Protein AF-A0A0R2DGR3-F1 (afdb_monomer)

Structure (mmCIF, N/CA/C/O backbone):
data_AF-A0A0R2DGR3-F1
#
_entry.id   AF-A0A0R2DGR3-F1
#
loop_
_atom_site.group_PDB
_atom_site.id
_atom_site.type_symbol
_atom_site.label_atom_id
_atom_site.label_alt_id
_atom_site.label_comp_id
_atom_site.label_asym_id
_atom_site.label_entity_id
_atom_site.label_seq_id
_atom_site.pdbx_PDB_ins_code
_atom_site.Cartn_x
_atom_site.Cartn_y
_atom_site.Cartn_z
_atom_site.occupancy
_atom_site.B_iso_or_equiv
_atom_site.auth_seq_id
_atom_site.auth_comp_id
_atom_site.auth_asym_id
_atom_site.auth_atom_id
_atom_site.pdbx_PDB_model_num
ATOM 1 N N . MET A 1 1 ? 18.252 24.665 -35.024 1.00 37.06 1 MET A N 1
ATOM 2 C CA . MET A 1 1 ? 17.307 25.774 -35.268 1.00 37.06 1 MET A CA 1
ATOM 3 C C . MET A 1 1 ? 15.999 25.191 -35.754 1.00 37.06 1 MET A C 1
ATOM 5 O O . MET A 1 1 ? 16.037 24.349 -36.637 1.00 37.06 1 MET A O 1
ATOM 9 N N . GLY A 1 2 ? 14.885 25.584 -35.139 1.00 28.64 2 GLY A N 1
ATOM 10 C CA . GLY A 1 2 ? 13.546 25.114 -35.496 1.00 28.64 2 GLY A CA 1
ATOM 11 C C . GLY A 1 2 ? 12.570 25.303 -34.339 1.00 28.64 2 GLY A C 1
ATOM 12 O O . GLY A 1 2 ? 12.401 24.397 -33.530 1.00 28.64 2 GLY A O 1
ATOM 13 N N . LEU A 1 3 ? 12.004 26.510 -34.242 1.00 33.53 3 LEU A N 1
ATOM 14 C CA . LEU A 1 3 ? 10.912 26.874 -33.336 1.00 33.53 3 LEU A CA 1
ATOM 15 C C . LEU A 1 3 ? 9.629 26.113 -33.709 1.00 33.53 3 LEU A C 1
ATOM 17 O O . LEU A 1 3 ? 9.252 26.070 -34.876 1.00 33.53 3 LEU A O 1
ATOM 21 N N . LEU A 1 4 ? 8.931 25.605 -32.694 1.00 31.52 4 LEU A N 1
ATOM 22 C CA . LEU A 1 4 ? 7.520 25.227 -32.754 1.00 31.52 4 LEU A CA 1
ATOM 23 C C . LEU A 1 4 ? 6.675 26.449 -32.375 1.00 31.52 4 LEU A C 1
ATOM 25 O O . LEU A 1 4 ? 6.832 26.999 -31.286 1.00 31.52 4 LEU A O 1
ATOM 29 N N . ALA A 1 5 ? 5.768 26.842 -33.263 1.00 39.28 5 ALA A N 1
ATOM 30 C CA . ALA A 1 5 ? 4.633 27.705 -32.966 1.00 39.28 5 ALA A CA 1
ATOM 31 C C . ALA A 1 5 ? 3.353 26.936 -33.309 1.00 39.28 5 ALA A C 1
ATOM 33 O O . ALA A 1 5 ? 3.346 26.238 -34.319 1.00 39.28 5 ALA A O 1
ATOM 34 N N . LEU A 1 6 ? 2.337 27.063 -32.445 1.00 37.12 6 LEU A N 1
ATOM 35 C CA . LEU A 1 6 ? 0.902 26.712 -32.549 1.00 37.12 6 LEU A CA 1
ATOM 36 C C . LEU A 1 6 ? 0.460 26.332 -31.122 1.00 37.12 6 LEU A C 1
ATOM 38 O O . LEU A 1 6 ? 1.088 25.487 -30.499 1.00 37.12 6 LEU A O 1
ATOM 42 N N . GLY A 1 7 ? -0.571 26.873 -30.489 1.00 31.48 7 GLY A N 1
ATOM 43 C CA . GLY A 1 7 ? -1.589 27.861 -30.815 1.00 31.48 7 GLY A CA 1
ATOM 44 C C . GLY A 1 7 ? -2.475 27.972 -29.562 1.00 31.48 7 GLY A C 1
ATOM 45 O O . GLY A 1 7 ? -2.595 27.014 -28.797 1.00 31.48 7 GLY A O 1
ATOM 46 N N . LEU A 1 8 ? -3.033 29.154 -29.305 1.00 40.09 8 LEU A N 1
ATOM 47 C CA . LEU A 1 8 ? -3.931 29.420 -28.179 1.00 40.09 8 LEU A CA 1
ATOM 48 C C . LEU A 1 8 ? -5.252 28.655 -28.345 1.00 40.09 8 LEU A C 1
ATOM 50 O O . LEU A 1 8 ? -5.931 28.803 -29.357 1.00 40.09 8 LEU A O 1
ATOM 54 N N . GLY A 1 9 ? -5.637 27.894 -27.321 1.00 31.58 9 GLY A N 1
ATOM 55 C CA . GLY A 1 9 ? -6.966 27.308 -27.169 1.00 31.58 9 GLY A CA 1
ATOM 56 C C . GLY A 1 9 ? -7.441 27.482 -25.730 1.00 31.58 9 GLY A C 1
ATOM 57 O O . GLY A 1 9 ? -6.965 26.796 -24.828 1.00 31.58 9 GLY A O 1
ATOM 58 N N . LEU A 1 10 ? -8.353 28.431 -25.518 1.00 40.66 10 LEU A N 1
ATOM 59 C CA . LEU A 1 10 ? -9.076 28.640 -24.266 1.00 40.66 10 LEU A CA 1
ATOM 60 C C . LEU A 1 10 ? -10.084 27.497 -24.076 1.00 40.66 10 LEU A C 1
ATOM 62 O O . LEU A 1 10 ? -11.125 27.462 -24.723 1.00 40.66 10 LEU A O 1
ATOM 66 N N . GLY A 1 11 ? -9.776 26.570 -23.176 1.00 32.25 11 GLY A N 1
ATOM 67 C CA . GLY A 1 11 ? -10.705 25.567 -22.664 1.00 32.25 11 GLY A CA 1
ATOM 68 C C . GLY A 1 11 ? -10.377 25.337 -21.197 1.00 32.25 11 GLY A C 1
ATOM 69 O O . GLY A 1 11 ? -9.215 25.113 -20.870 1.00 32.25 11 GLY A O 1
ATOM 70 N N . GLY A 1 12 ? -11.369 25.477 -20.312 1.00 35.16 12 GLY A N 1
ATOM 71 C CA . GLY A 1 12 ? -11.204 25.436 -18.858 1.00 35.16 12 GLY A CA 1
ATOM 72 C C . GLY A 1 12 ? -10.395 24.227 -18.393 1.00 35.16 12 GLY A C 1
ATOM 73 O O . GLY A 1 12 ? -10.911 23.116 -18.291 1.00 35.16 12 GLY A O 1
ATOM 74 N N . ALA A 1 13 ? -9.113 24.449 -18.110 1.00 32.84 13 ALA A N 1
ATOM 75 C CA . ALA A 1 13 ? -8.238 23.427 -17.581 1.00 32.84 13 ALA A CA 1
ATOM 76 C C . ALA A 1 13 ? -8.582 23.233 -16.103 1.00 32.84 13 ALA A C 1
ATOM 78 O O . ALA A 1 13 ? -8.312 24.095 -15.265 1.00 32.84 13 ALA A O 1
ATOM 79 N N . LEU A 1 14 ? -9.164 22.078 -15.772 1.00 34.06 14 LEU A N 1
ATOM 80 C CA . LEU A 1 14 ? -9.024 21.515 -14.436 1.00 34.06 14 LEU A CA 1
ATOM 81 C C . LEU A 1 14 ? -7.528 21.533 -14.121 1.00 34.06 14 LEU A C 1
ATOM 83 O O . LEU A 1 14 ? -6.760 20.806 -14.747 1.00 34.06 14 LEU A O 1
ATOM 87 N N . VAL A 1 15 ? -7.111 22.393 -13.192 1.00 33.62 15 VAL A N 1
ATOM 88 C CA . VAL A 1 15 ? -5.722 22.471 -12.737 1.00 33.62 15 VAL A CA 1
ATOM 89 C C . VAL A 1 15 ? -5.440 21.194 -11.945 1.00 33.62 15 VAL A C 1
ATOM 91 O O . VAL A 1 15 ? -5.549 21.138 -10.720 1.00 33.62 15 VAL A O 1
ATOM 94 N N . THR A 1 16 ? -5.175 20.095 -12.646 1.00 39.62 16 THR A N 1
ATOM 95 C CA . THR A 1 16 ? -4.535 18.931 -12.053 1.00 39.62 16 THR A CA 1
ATOM 96 C C . THR A 1 16 ? -3.094 19.340 -11.834 1.00 39.62 16 THR A C 1
ATOM 98 O O . THR A 1 16 ? -2.333 19.434 -12.795 1.00 39.62 16 THR A O 1
ATOM 101 N N . GLU A 1 17 ? -2.741 19.657 -10.587 1.00 42.66 17 GLU A N 1
ATOM 102 C CA . GLU A 1 17 ? -1.346 19.894 -10.230 1.00 42.66 17 GLU A CA 1
ATOM 103 C C . GLU A 1 17 ? -0.505 18.733 -10.773 1.00 42.66 17 GLU A C 1
ATOM 105 O O . GLU A 1 17 ? -0.819 17.569 -10.487 1.00 42.66 17 GLU A O 1
ATOM 110 N N . PRO A 1 18 ? 0.514 19.012 -11.601 1.00 43.16 18 PRO A N 1
ATOM 111 C CA . PRO A 1 18 ? 1.318 17.960 -12.179 1.00 43.16 18 PRO A CA 1
ATOM 112 C C . PRO A 1 18 ? 2.021 17.212 -11.053 1.00 43.16 18 PRO A C 1
ATOM 114 O O . PRO A 1 18 ? 2.679 17.796 -10.190 1.00 43.16 18 PRO A O 1
ATOM 117 N N . VAL A 1 19 ? 1.890 15.891 -11.086 1.00 50.03 19 VAL A N 1
ATOM 118 C CA . VAL A 1 19 ? 2.666 14.989 -10.250 1.00 50.03 19 VAL A CA 1
ATOM 119 C C . VAL A 1 19 ? 4.141 15.165 -10.621 1.00 50.03 19 VAL A C 1
ATOM 121 O O . VAL A 1 19 ? 4.614 14.626 -11.620 1.00 50.03 19 VAL A O 1
ATOM 124 N N . THR A 1 20 ? 4.879 15.960 -9.847 1.00 45.94 20 THR A N 1
ATOM 125 C CA . THR A 1 20 ? 6.295 16.223 -10.117 1.00 45.94 20 THR A CA 1
ATOM 126 C C . THR A 1 20 ? 7.144 15.070 -9.585 1.00 45.94 20 THR A C 1
ATOM 128 O O . THR A 1 20 ? 7.420 14.943 -8.393 1.00 45.94 20 THR A O 1
ATOM 131 N N . ALA A 1 21 ? 7.584 14.194 -10.488 1.00 48.19 21 ALA A N 1
ATOM 132 C CA . ALA A 1 21 ? 8.670 13.267 -10.200 1.00 48.19 21 ALA A CA 1
ATOM 133 C C . ALA A 1 21 ? 10.005 14.035 -10.266 1.00 48.19 21 ALA A C 1
ATOM 135 O O . ALA A 1 21 ? 10.362 14.597 -11.298 1.00 48.19 21 ALA A O 1
ATOM 136 N N . SER A 1 22 ? 10.743 14.096 -9.155 1.00 42.78 22 SER A N 1
ATOM 137 C CA . SER A 1 22 ? 12.032 14.802 -9.068 1.00 42.78 22 SER A CA 1
ATOM 138 C C . SER A 1 22 ? 13.079 14.169 -10.009 1.00 42.78 22 SER A C 1
ATOM 140 O O . SER A 1 22 ? 13.427 13.001 -9.847 1.00 42.78 22 SER A O 1
ATOM 142 N N . ALA A 1 23 ? 13.590 14.948 -10.971 1.00 41.62 23 ALA A N 1
ATOM 143 C CA . ALA A 1 23 ? 14.410 14.495 -12.107 1.00 41.62 23 ALA A CA 1
ATOM 144 C C . ALA A 1 23 ? 15.942 14.420 -11.874 1.00 41.62 23 ALA A C 1
ATOM 146 O O . ALA A 1 23 ? 16.699 14.227 -12.822 1.00 41.62 23 ALA A O 1
ATOM 147 N N . ALA A 1 24 ? 16.447 14.533 -10.643 1.00 42.56 24 ALA A N 1
ATOM 148 C CA . ALA A 1 24 ? 17.889 14.438 -10.371 1.00 42.56 24 ALA A CA 1
ATOM 149 C C . ALA A 1 24 ? 18.280 13.005 -9.974 1.00 42.56 24 ALA A C 1
ATOM 151 O O . ALA A 1 24 ? 17.877 12.584 -8.897 1.00 42.56 24 ALA A O 1
ATOM 152 N N . SER A 1 25 ? 18.992 12.271 -10.848 1.00 50.88 25 SER A N 1
ATOM 153 C CA . SER A 1 25 ? 19.767 11.012 -10.641 1.00 50.88 25 SER A CA 1
ATOM 154 C C . SER A 1 25 ? 19.324 9.994 -9.561 1.00 50.88 25 SER A C 1
ATOM 156 O O . SER A 1 25 ? 20.121 9.176 -9.097 1.00 50.88 25 SER A O 1
ATOM 158 N N . LYS A 1 26 ? 18.048 9.969 -9.178 1.00 72.25 26 LYS A N 1
ATOM 159 C CA . LYS A 1 26 ? 17.500 9.061 -8.170 1.00 72.25 26 LYS A CA 1
ATOM 160 C C . LYS A 1 26 ? 17.194 7.717 -8.827 1.00 72.25 26 LYS A C 1
ATOM 162 O O . LYS A 1 26 ? 16.699 7.642 -9.949 1.00 72.25 26 LYS A O 1
ATOM 167 N N . SER A 1 27 ? 17.546 6.634 -8.146 1.00 80.62 27 SER A N 1
ATOM 168 C CA . SER A 1 27 ? 17.038 5.304 -8.489 1.00 80.62 27 SER A CA 1
ATOM 169 C C . SER A 1 27 ? 15.674 5.100 -7.840 1.00 80.62 27 SER A C 1
ATOM 171 O O . SER A 1 27 ? 15.341 5.767 -6.858 1.00 80.62 27 SER A O 1
ATOM 173 N N . THR A 1 28 ? 14.900 4.160 -8.364 1.00 88.31 28 THR A N 1
ATOM 174 C CA . THR A 1 28 ? 13.669 3.709 -7.719 1.00 88.31 28 THR A CA 1
ATOM 175 C C . THR A 1 28 ? 13.981 2.968 -6.413 1.00 88.31 28 THR A C 1
ATOM 177 O O . THR A 1 28 ? 15.131 2.611 -6.124 1.00 88.31 28 THR A O 1
ATOM 180 N N . MET A 1 29 ? 12.975 2.809 -5.554 1.00 90.75 29 MET A N 1
ATOM 181 C CA . MET A 1 29 ? 13.157 2.250 -4.217 1.00 90.75 29 MET A CA 1
ATOM 182 C C . MET A 1 29 ? 13.714 0.827 -4.265 1.00 90.75 29 MET A C 1
ATOM 184 O O . MET A 1 29 ? 13.201 -0.040 -4.965 1.00 90.75 29 MET A O 1
ATOM 188 N N . LYS A 1 30 ? 14.716 0.559 -3.420 1.00 92.81 30 LYS A N 1
ATOM 189 C CA . LYS A 1 30 ? 15.223 -0.803 -3.176 1.00 92.81 30 LYS A CA 1
ATOM 190 C C . LYS A 1 30 ? 14.362 -1.586 -2.190 1.00 92.81 30 LYS A C 1
ATOM 192 O O . LYS A 1 30 ? 14.358 -2.814 -2.223 1.00 92.81 30 LYS A O 1
ATOM 197 N N . THR A 1 31 ? 13.690 -0.885 -1.276 1.00 95.50 31 THR A N 1
ATOM 198 C CA . THR A 1 31 ? 12.787 -1.481 -0.289 1.00 95.50 31 THR A CA 1
ATOM 199 C C . THR A 1 31 ? 11.658 -0.527 0.070 1.00 95.50 31 THR A C 1
ATOM 201 O O . THR A 1 31 ? 11.908 0.671 0.191 1.00 95.50 31 THR A O 1
ATOM 204 N N . PHE A 1 32 ? 10.471 -1.052 0.368 1.00 95.44 32 PHE A N 1
ATOM 205 C CA . PHE A 1 32 ? 9.373 -0.263 0.933 1.00 95.44 32 PHE A CA 1
ATOM 206 C C . PHE A 1 32 ? 9.718 0.265 2.337 1.00 95.44 32 PHE A C 1
ATOM 208 O O . PHE A 1 32 ? 10.398 -0.444 3.089 1.00 95.44 32 PHE A O 1
ATOM 215 N N . PRO A 1 33 ? 9.265 1.463 2.751 1.00 94.44 33 PRO A N 1
ATOM 216 C CA . PRO A 1 33 ? 9.494 1.964 4.109 1.00 94.44 33 PRO A CA 1
ATOM 217 C C . PRO A 1 33 ? 8.831 1.073 5.165 1.00 94.44 33 PRO A C 1
ATOM 219 O O . PRO A 1 33 ? 7.777 0.495 4.911 1.00 94.44 33 PRO A O 1
ATOM 222 N N . LYS A 1 34 ? 9.415 0.979 6.371 1.00 95.50 34 LYS A N 1
ATOM 223 C CA . LYS A 1 34 ? 8.915 0.092 7.444 1.00 95.50 34 LYS A CA 1
ATOM 224 C C . LYS A 1 34 ? 7.433 0.311 7.768 1.00 95.50 34 LYS A C 1
ATOM 226 O O . LYS A 1 34 ? 6.731 -0.670 7.954 1.00 95.50 34 LYS A O 1
ATOM 231 N N . ALA A 1 35 ? 6.963 1.560 7.745 1.00 94.88 35 ALA A N 1
ATOM 232 C CA . ALA A 1 35 ? 5.569 1.912 8.021 1.00 94.88 35 ALA A CA 1
ATOM 233 C C . ALA A 1 35 ? 4.553 1.224 7.094 1.00 94.88 35 ALA A C 1
ATOM 235 O O . ALA A 1 35 ? 3.413 1.033 7.495 1.00 94.88 35 ALA A O 1
ATOM 236 N N . TYR A 1 36 ? 4.952 0.837 5.879 1.00 96.56 36 TYR A N 1
ATOM 237 C CA . TYR A 1 36 ? 4.079 0.138 4.935 1.00 96.56 36 TYR A CA 1
ATOM 238 C C . TYR A 1 36 ? 4.050 -1.366 5.186 1.00 96.56 36 TYR A C 1
ATOM 240 O O . TYR A 1 36 ? 3.060 -1.996 4.828 1.00 96.56 36 TYR A O 1
ATOM 248 N N . ARG A 1 37 ? 5.115 -1.939 5.774 1.00 97.00 37 ARG A N 1
ATOM 249 C CA . ARG A 1 37 ? 5.438 -3.379 5.784 1.00 97.00 37 ARG A CA 1
ATOM 250 C C . ARG A 1 37 ? 4.537 -4.201 6.709 1.00 97.00 37 ARG A C 1
ATOM 252 O O . ARG A 1 37 ? 4.988 -4.778 7.696 1.00 97.00 37 ARG A O 1
ATOM 259 N N . HIS A 1 38 ? 3.260 -4.243 6.375 1.00 97.69 38 HIS A N 1
ATOM 260 C CA . HIS A 1 38 ? 2.205 -4.935 7.093 1.0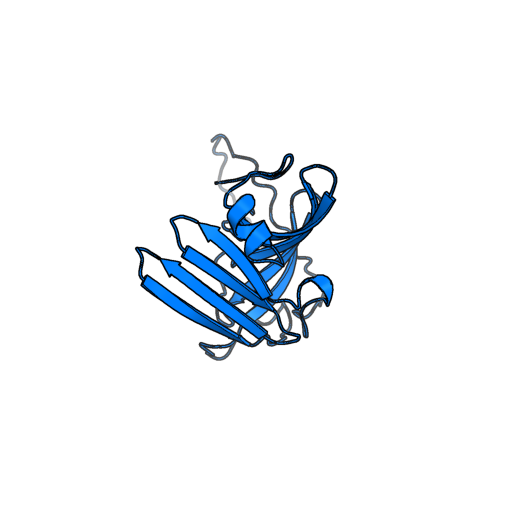0 97.69 38 HIS A CA 1
ATOM 261 C C . HIS A 1 38 ? 1.208 -5.525 6.097 1.00 97.69 38 HIS A C 1
ATOM 263 O O . HIS A 1 38 ? 1.235 -5.202 4.907 1.00 97.69 38 HIS A O 1
ATOM 269 N N . THR A 1 39 ? 0.316 -6.368 6.609 1.00 98.06 39 THR A N 1
ATOM 270 C CA . THR A 1 39 ? -0.929 -6.715 5.928 1.00 98.06 39 THR A CA 1
ATOM 271 C C . THR A 1 39 ? -1.999 -5.716 6.339 1.00 98.06 39 THR A C 1
ATOM 273 O O . THR A 1 39 ? -2.230 -5.476 7.526 1.00 98.06 39 THR A O 1
ATOM 276 N N . TRP A 1 40 ? -2.638 -5.145 5.334 1.00 98.25 40 TRP A N 1
ATOM 277 C CA . TRP A 1 40 ? -3.682 -4.151 5.436 1.00 98.25 40 TRP A CA 1
ATOM 278 C C . TRP A 1 40 ? -4.967 -4.729 4.860 1.00 98.25 40 TRP A C 1
ATOM 280 O O . TRP A 1 40 ? -4.935 -5.412 3.839 1.00 98.25 40 TRP A O 1
ATOM 290 N N . TYR A 1 41 ? -6.082 -4.456 5.521 1.00 97.56 41 TYR A N 1
ATOM 291 C CA . TYR A 1 41 ? -7.394 -5.007 5.219 1.00 97.56 41 TYR A CA 1
ATOM 292 C C . TYR A 1 41 ? -8.351 -3.881 4.870 1.00 97.56 41 TYR A C 1
ATOM 294 O O . TYR A 1 41 ? -8.468 -2.919 5.629 1.00 97.56 41 TYR A O 1
ATOM 302 N N . HIS A 1 42 ? -9.059 -4.028 3.765 1.00 96.38 42 HIS A N 1
ATOM 303 C CA . HIS A 1 42 ? -10.186 -3.188 3.396 1.00 96.38 42 HIS A CA 1
ATOM 304 C C . HIS A 1 42 ? -11.428 -4.070 3.346 1.00 96.38 42 HIS A C 1
ATOM 306 O O . HIS A 1 42 ? -11.340 -5.227 2.944 1.00 96.38 42 HIS A O 1
ATOM 312 N N . TYR A 1 43 ? -12.564 -3.561 3.813 1.00 95.06 43 TYR A N 1
ATOM 313 C CA . TYR A 1 43 ? -13.815 -4.309 3.799 1.00 95.06 43 TYR A CA 1
ATOM 314 C C . TYR A 1 43 ? -14.851 -3.557 2.981 1.00 95.06 43 TYR A C 1
ATOM 316 O O . TYR A 1 43 ? -15.220 -2.433 3.317 1.00 95.06 43 TYR A O 1
ATOM 324 N N . SER A 1 44 ? -15.347 -4.201 1.933 1.00 91.88 44 SER A N 1
ATOM 325 C CA . SER A 1 44 ? -16.364 -3.637 1.056 1.00 91.88 44 SER A CA 1
ATOM 326 C C . SER A 1 44 ? -17.208 -4.754 0.464 1.00 91.88 44 SER A C 1
ATOM 328 O O . SER A 1 44 ? -16.719 -5.852 0.201 1.00 91.88 44 SER A O 1
ATOM 330 N N . ARG A 1 45 ? -18.510 -4.491 0.296 1.00 89.00 45 ARG A N 1
ATOM 331 C CA . ARG A 1 45 ? -19.472 -5.412 -0.340 1.00 89.00 45 ARG A CA 1
ATOM 332 C C . ARG A 1 45 ? -19.434 -6.852 0.209 1.00 89.00 45 ARG A C 1
ATOM 334 O O . ARG A 1 45 ? -19.597 -7.802 -0.542 1.00 89.00 45 ARG A O 1
ATOM 341 N N . GLY A 1 46 ? -19.206 -7.021 1.514 1.00 90.06 46 GLY A N 1
ATOM 342 C CA . GLY A 1 46 ? -19.173 -8.342 2.161 1.00 90.06 46 GLY A CA 1
ATOM 343 C C . GLY A 1 46 ? -17.823 -9.067 2.113 1.00 90.06 46 GLY A C 1
ATOM 344 O O . GLY A 1 46 ? -17.675 -10.109 2.750 1.00 90.06 46 GLY A O 1
ATOM 345 N N . HIS A 1 47 ? -16.825 -8.514 1.424 1.00 92.44 47 HIS A N 1
ATOM 346 C CA . HIS A 1 47 ? -15.524 -9.143 1.216 1.00 92.44 47 HIS A CA 1
ATOM 347 C C . HIS A 1 47 ? -14.382 -8.332 1.830 1.00 92.44 47 HIS A C 1
ATOM 349 O O . HIS A 1 47 ? -14.499 -7.128 2.063 1.00 92.44 47 HIS A O 1
ATOM 355 N N . TYR A 1 48 ? -13.267 -9.017 2.098 1.00 94.38 48 TYR A N 1
ATOM 356 C CA . TYR A 1 48 ? -12.023 -8.385 2.525 1.00 94.38 48 TYR A CA 1
ATOM 357 C C . TYR A 1 48 ? -11.011 -8.356 1.388 1.00 94.38 48 TY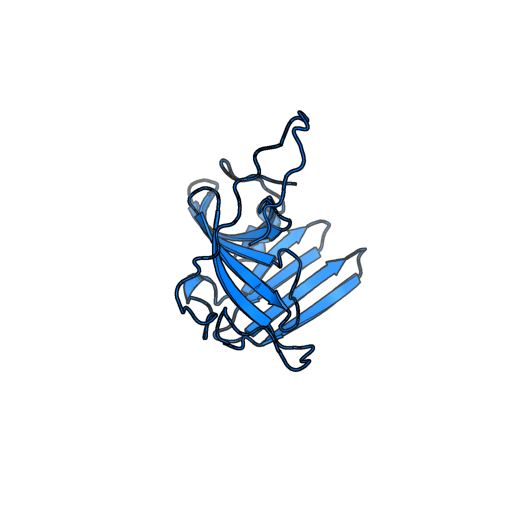R A C 1
ATOM 359 O O . TYR A 1 48 ? -10.456 -9.401 1.041 1.00 94.38 48 TYR A O 1
ATOM 367 N N . ASP A 1 49 ? -10.689 -7.161 0.914 1.00 95.19 49 ASP A N 1
ATOM 368 C CA . ASP A 1 49 ? -9.477 -6.939 0.140 1.00 95.19 49 ASP A CA 1
ATOM 369 C C . ASP A 1 49 ? -8.273 -6.878 1.081 1.00 95.19 49 ASP A C 1
ATOM 371 O O . ASP A 1 49 ? -8.357 -6.427 2.232 1.00 95.19 49 ASP A O 1
ATOM 375 N N . THR A 1 50 ? -7.126 -7.342 0.592 1.00 97.25 50 THR A N 1
ATOM 376 C CA . THR A 1 50 ? -5.872 -7.297 1.340 1.00 97.25 50 THR A CA 1
ATOM 377 C C . THR A 1 50 ? -4.747 -6.731 0.502 1.00 97.25 50 THR A C 1
ATOM 379 O O . THR A 1 50 ? -4.602 -7.081 -0.665 1.00 97.25 50 THR A O 1
ATOM 382 N N . VAL A 1 51 ? -3.902 -5.926 1.140 1.00 97.38 51 VAL A N 1
ATOM 383 C CA . VAL A 1 51 ? -2.623 -5.465 0.597 1.00 97.38 51 VAL A CA 1
ATOM 384 C C . VAL A 1 51 ? -1.551 -5.776 1.629 1.00 97.38 51 VAL A C 1
ATOM 386 O O . VAL A 1 51 ? -1.632 -5.351 2.775 1.00 97.38 51 VAL A O 1
ATOM 389 N N . THR A 1 52 ? -0.530 -6.525 1.247 1.00 98.19 52 THR A N 1
ATOM 390 C CA . THR A 1 52 ? 0.602 -6.894 2.093 1.00 98.19 52 THR A CA 1
ATOM 391 C C . THR A 1 52 ? 1.884 -6.365 1.488 1.00 98.19 52 THR A C 1
ATOM 393 O O . THR A 1 52 ? 2.319 -6.832 0.435 1.00 98.19 52 THR A O 1
ATOM 396 N N . PHE A 1 53 ? 2.535 -5.440 2.187 1.00 98.00 53 PHE A N 1
ATOM 397 C CA . PHE A 1 53 ? 3.882 -5.007 1.836 1.00 98.00 53 PHE A CA 1
ATOM 398 C C . PHE A 1 53 ? 4.911 -5.786 2.655 1.00 98.00 53 PHE A C 1
ATOM 400 O O . PHE A 1 53 ? 4.853 -5.853 3.881 1.00 98.00 53 PHE A O 1
ATOM 407 N N . GLY A 1 54 ? 5.901 -6.342 1.968 1.00 97.56 54 GLY A N 1
ATOM 408 C CA . GLY A 1 54 ? 7.168 -6.766 2.552 1.00 97.56 54 GLY A CA 1
ATOM 409 C C . GLY A 1 54 ? 8.258 -5.727 2.298 1.00 97.56 54 GLY A C 1
ATOM 410 O O . GLY A 1 54 ? 8.006 -4.639 1.793 1.00 97.56 54 GLY A O 1
ATOM 411 N N . ALA A 1 55 ? 9.513 -6.069 2.596 1.00 97.44 55 ALA A N 1
ATOM 412 C CA . ALA A 1 55 ? 10.628 -5.183 2.262 1.00 97.44 55 ALA A CA 1
ATOM 413 C C . ALA A 1 55 ? 10.791 -5.007 0.742 1.00 97.44 55 ALA A C 1
ATOM 415 O O . ALA A 1 55 ? 11.004 -3.889 0.293 1.00 97.44 55 ALA A O 1
ATOM 416 N N . LYS A 1 56 ? 10.670 -6.090 -0.038 1.00 97.25 56 LYS A N 1
ATOM 417 C CA . LYS A 1 56 ? 10.896 -6.112 -1.496 1.00 97.25 56 LYS A CA 1
ATOM 418 C C . LYS A 1 56 ? 9.741 -6.738 -2.285 1.00 97.25 56 LYS A C 1
ATOM 420 O O . LYS A 1 56 ? 9.952 -7.304 -3.349 1.00 97.25 56 LYS A O 1
ATOM 425 N N . ARG A 1 57 ? 8.527 -6.716 -1.741 1.00 96.38 57 ARG A N 1
ATOM 426 C CA . ARG A 1 57 ? 7.343 -7.246 -2.425 1.00 96.38 57 ARG A CA 1
ATOM 427 C C . ARG A 1 57 ? 6.088 -6.534 -1.963 1.00 96.38 57 ARG A C 1
ATOM 429 O O . ARG A 1 57 ? 6.035 -6.100 -0.813 1.00 96.38 57 ARG A O 1
ATOM 436 N N . VAL A 1 58 ? 5.096 -6.477 -2.830 1.00 96.56 58 VAL A N 1
ATOM 437 C CA . VAL A 1 58 ? 3.719 -6.114 -2.504 1.00 96.56 58 VAL A CA 1
ATOM 438 C C . VAL A 1 58 ? 2.807 -7.161 -3.125 1.00 96.56 58 VAL A C 1
ATOM 440 O O . VAL A 1 58 ? 3.089 -7.668 -4.203 1.00 96.56 58 VAL A O 1
ATOM 443 N N . GLY A 1 59 ? 1.751 -7.550 -2.438 1.00 96.06 59 GLY A N 1
ATOM 444 C CA . GLY A 1 59 ? 0.796 -8.519 -2.960 1.00 96.06 59 GLY A CA 1
ATOM 445 C C . GLY A 1 59 ? -0.430 -8.585 -2.082 1.00 96.06 59 GLY A C 1
ATOM 446 O O . GLY A 1 59 ? -0.487 -7.908 -1.060 1.00 96.06 59 GLY A O 1
ATOM 447 N N . GLY A 1 60 ? -1.398 -9.408 -2.441 1.00 95.88 60 GLY A N 1
ATOM 448 C CA . GLY A 1 60 ? -2.642 -9.441 -1.701 1.00 95.88 60 GLY A CA 1
ATOM 449 C C . GLY A 1 60 ? -3.753 -10.172 -2.420 1.00 95.88 60 GLY A C 1
ATOM 450 O O . GLY A 1 60 ? -3.515 -11.084 -3.213 1.00 95.88 60 GLY A O 1
ATOM 451 N N . LEU A 1 61 ? -4.966 -9.759 -2.088 1.00 95.44 61 LEU A N 1
ATOM 452 C CA . LEU A 1 61 ? -6.213 -10.300 -2.597 1.00 95.44 61 LEU A CA 1
ATOM 453 C C . LEU A 1 61 ? -7.112 -9.118 -2.931 1.00 95.44 61 LEU A C 1
ATOM 455 O O . LEU A 1 61 ? -7.347 -8.292 -2.052 1.00 95.44 61 LEU A O 1
ATOM 459 N N . SER A 1 62 ? -7.595 -9.052 -4.163 1.00 91.69 62 SER A N 1
ATOM 460 C CA . SER A 1 62 ? -8.600 -8.084 -4.588 1.00 91.69 62 SER A CA 1
ATOM 461 C C . SER A 1 62 ? -9.853 -8.805 -5.067 1.00 91.69 62 SER A C 1
ATOM 463 O O . SER A 1 62 ? -9.770 -9.893 -5.642 1.00 91.69 62 SER A O 1
ATOM 465 N N . TYR A 1 63 ? -11.015 -8.206 -4.838 1.00 89.25 63 TYR A N 1
ATOM 466 C CA . TYR A 1 63 ? -12.287 -8.676 -5.370 1.00 89.25 63 TYR A CA 1
ATOM 467 C C . TYR A 1 63 ? -12.751 -7.763 -6.505 1.00 89.25 63 TYR A C 1
ATOM 469 O O . TYR A 1 63 ? -13.016 -6.580 -6.306 1.00 89.25 63 TYR A O 1
ATOM 477 N N . PHE A 1 64 ? -12.908 -8.327 -7.702 1.00 80.12 64 PHE A N 1
ATOM 478 C CA . PHE A 1 64 ? -13.503 -7.638 -8.847 1.00 80.12 64 PHE A CA 1
ATOM 479 C C . PHE A 1 64 ? -14.676 -8.461 -9.372 1.00 80.12 64 PHE A C 1
ATOM 481 O O . PHE A 1 64 ? -14.524 -9.649 -9.644 1.00 80.12 64 PHE A O 1
ATOM 488 N N . ASN A 1 65 ? -15.863 -7.854 -9.463 1.00 82.44 65 ASN A N 1
ATOM 489 C CA . ASN A 1 65 ? -17.109 -8.535 -9.846 1.00 82.44 65 ASN A CA 1
ATOM 490 C C . ASN A 1 65 ? -17.374 -9.841 -9.063 1.00 82.44 65 ASN A C 1
ATOM 492 O O . ASN A 1 65 ? -17.831 -10.831 -9.622 1.00 82.44 65 ASN A O 1
ATOM 496 N N . GLY A 1 66 ? -17.049 -9.857 -7.764 1.00 81.06 66 GLY A N 1
ATOM 497 C CA . GLY A 1 66 ? -17.217 -11.029 -6.893 1.00 81.06 66 GLY A CA 1
ATOM 498 C C . GLY A 1 66 ? -16.133 -12.105 -7.038 1.00 81.06 66 GLY A C 1
ATOM 499 O O . GLY A 1 66 ? -16.111 -13.051 -6.256 1.00 81.06 66 GLY A O 1
ATOM 500 N N . VAL A 1 67 ? -15.197 -11.954 -7.979 1.00 88.50 67 VAL A N 1
ATOM 501 C CA . VAL A 1 67 ? -14.091 -12.893 -8.184 1.00 88.50 67 VAL A CA 1
ATOM 502 C C . VAL A 1 67 ? -12.867 -12.441 -7.396 1.00 88.50 67 VAL A C 1
ATOM 504 O O . VAL A 1 67 ? -12.371 -11.325 -7.566 1.00 88.50 67 VAL A O 1
ATOM 507 N N . ALA A 1 68 ? -12.365 -13.333 -6.544 1.00 92.19 68 ALA A N 1
ATOM 508 C CA . ALA A 1 68 ? -11.176 -13.097 -5.740 1.00 92.19 68 ALA A CA 1
ATOM 509 C C . ALA A 1 68 ? -9.907 -13.378 -6.561 1.00 92.19 68 ALA A C 1
ATOM 511 O O . ALA A 1 68 ? -9.659 -14.513 -6.968 1.00 92.19 68 ALA A O 1
ATOM 512 N N . THR A 1 69 ? -9.074 -12.360 -6.764 1.00 94.25 69 THR A N 1
ATOM 513 C CA . THR A 1 69 ? -7.808 -12.465 -7.496 1.00 94.25 69 THR A CA 1
ATOM 514 C C . THR A 1 69 ? -6.638 -12.231 -6.553 1.00 94.25 69 THR A C 1
ATOM 516 O O . THR A 1 69 ? -6.536 -11.193 -5.898 1.00 94.25 69 THR A O 1
ATOM 519 N N . LYS A 1 70 ? -5.728 -13.206 -6.477 1.00 94.69 70 LYS A N 1
ATOM 520 C CA . LYS A 1 70 ? -4.455 -13.033 -5.771 1.00 94.69 70 LYS A CA 1
ATOM 521 C C . LYS A 1 70 ? -3.448 -12.369 -6.692 1.00 94.69 70 LYS A C 1
ATOM 523 O O . LYS A 1 70 ? -3.345 -12.730 -7.860 1.00 94.69 70 LYS A O 1
ATOM 528 N N . TYR A 1 71 ? -2.657 -11.460 -6.143 1.00 92.38 71 TYR A N 1
ATOM 529 C CA . TYR A 1 71 ? -1.591 -10.799 -6.883 1.00 92.38 71 TYR A CA 1
ATOM 530 C C . TYR A 1 71 ? -0.327 -10.688 -6.037 1.00 92.38 71 TYR A C 1
ATOM 532 O O . TYR A 1 71 ? -0.369 -10.649 -4.805 1.00 92.38 71 TYR A O 1
ATOM 540 N N . VAL A 1 72 ? 0.818 -10.645 -6.709 1.00 94.62 72 VAL A N 1
ATOM 541 C CA . VAL A 1 72 ? 2.114 -10.388 -6.089 1.00 94.62 72 VAL A CA 1
ATOM 542 C C . VAL A 1 72 ? 3.036 -9.739 -7.108 1.00 94.62 72 VAL A C 1
ATOM 544 O O . VAL A 1 72 ? 3.087 -10.147 -8.265 1.00 94.62 72 VAL A O 1
ATOM 547 N N . ALA A 1 73 ? 3.781 -8.742 -6.655 1.00 92.94 73 ALA A N 1
ATOM 548 C CA . ALA A 1 73 ? 4.836 -8.100 -7.405 1.00 92.94 73 ALA A CA 1
ATOM 549 C C . ALA A 1 73 ? 6.085 -7.941 -6.532 1.00 92.94 73 ALA A C 1
ATOM 551 O O . 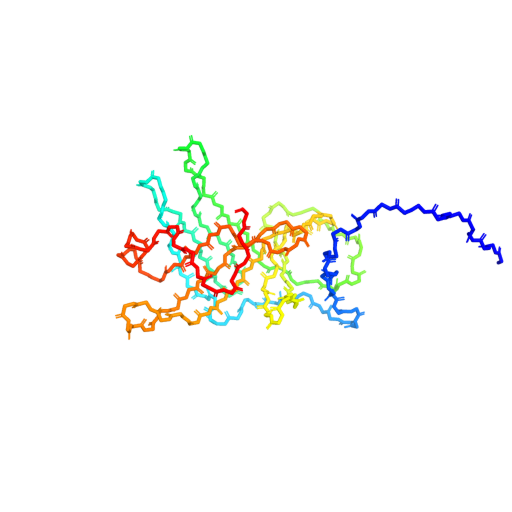ALA A 1 73 ? 6.013 -7.662 -5.329 1.00 92.94 73 ALA A O 1
ATOM 552 N N . TYR A 1 74 ? 7.248 -8.120 -7.147 1.00 96.19 74 TYR A N 1
ATOM 553 C CA . TYR A 1 74 ? 8.553 -8.032 -6.504 1.00 96.19 74 TYR A CA 1
ATOM 554 C C . TYR A 1 74 ? 9.193 -6.691 -6.834 1.00 96.19 74 TYR A C 1
ATOM 556 O O . TYR A 1 74 ? 9.193 -6.258 -7.982 1.00 96.19 74 TYR A O 1
ATOM 564 N N . LEU A 1 75 ? 9.709 -6.001 -5.825 1.00 94.88 75 LEU A N 1
ATOM 565 C CA . LEU A 1 75 ? 10.286 -4.674 -5.984 1.00 94.88 75 LEU A CA 1
ATOM 566 C C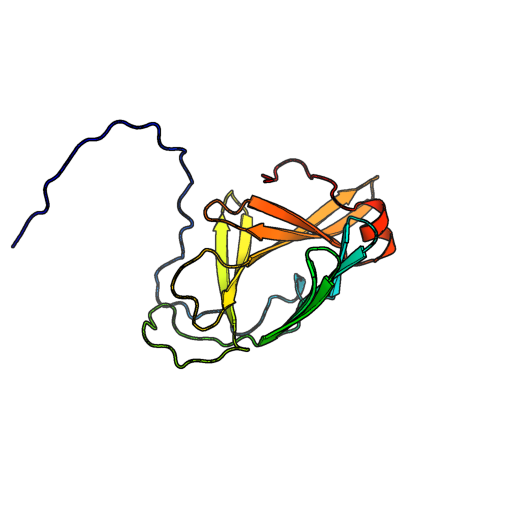 . LEU A 1 75 ? 11.712 -4.784 -6.522 1.00 94.88 75 LEU A C 1
ATOM 568 O O . LEU A 1 75 ? 12.590 -5.346 -5.863 1.00 94.88 75 LEU A O 1
ATOM 572 N N . HIS A 1 76 ? 11.940 -4.185 -7.684 1.00 94.00 76 HIS A N 1
ATOM 573 C CA . HIS A 1 76 ? 13.247 -4.053 -8.305 1.00 94.00 76 HIS A CA 1
ATOM 574 C C . HIS A 1 76 ? 13.584 -2.578 -8.514 1.00 94.00 76 HIS A C 1
ATOM 576 O O . HIS A 1 76 ? 12.749 -1.773 -8.927 1.00 94.00 76 HIS A O 1
ATOM 582 N N . ALA A 1 77 ? 14.836 -2.232 -8.218 1.00 90.88 77 ALA A N 1
ATOM 583 C CA . ALA A 1 77 ? 15.333 -0.876 -8.366 1.00 90.88 77 ALA A CA 1
ATOM 584 C C . ALA A 1 77 ? 16.037 -0.697 -9.714 1.00 90.88 77 ALA A C 1
ATOM 586 O O . ALA A 1 77 ? 16.864 -1.521 -10.102 1.00 90.88 77 ALA A O 1
ATOM 587 N N . HIS A 1 78 ? 15.762 0.411 -10.391 1.00 88.00 78 HIS A N 1
ATOM 588 C CA . HIS A 1 78 ? 16.493 0.855 -11.576 1.00 88.00 78 HIS A CA 1
ATOM 589 C C . HIS A 1 78 ?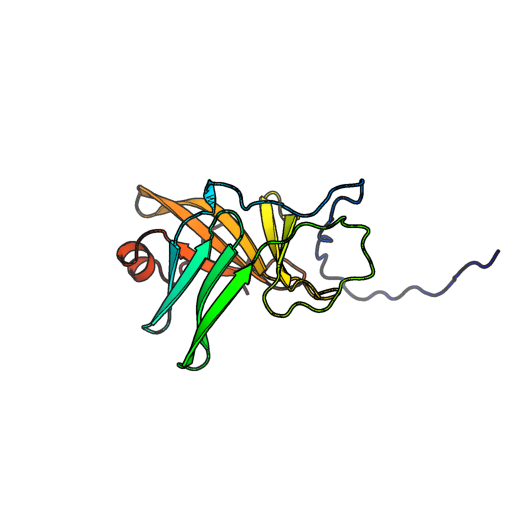 16.685 2.372 -11.528 1.00 88.00 78 HIS A C 1
ATOM 591 O O . HIS A 1 78 ? 16.103 3.062 -10.689 1.00 88.00 78 HIS A O 1
ATOM 597 N N . LYS A 1 79 ? 17.523 2.917 -12.412 1.00 86.19 79 LYS A N 1
ATOM 598 C CA . LYS A 1 79 ? 17.675 4.372 -12.524 1.00 86.19 79 LYS A CA 1
ATOM 599 C C . LYS A 1 79 ? 16.399 4.954 -13.132 1.00 86.19 79 LYS A C 1
ATOM 601 O O . LYS A 1 79 ? 15.849 4.371 -14.064 1.00 86.19 79 LYS A O 1
ATOM 606 N N . LEU A 1 80 ? 15.954 6.118 -12.659 1.00 77.88 80 LEU A N 1
ATOM 607 C CA . LEU A 1 80 ? 14.796 6.801 -13.257 1.00 77.88 80 LEU A CA 1
ATOM 608 C C . LEU A 1 80 ? 15.021 7.183 -14.728 1.00 77.88 80 LEU A C 1
ATOM 610 O O . LEU A 1 80 ? 14.065 7.315 -15.478 1.00 77.88 80 LEU A O 1
ATOM 614 N N . THR A 1 81 ? 16.280 7.306 -15.155 1.00 79.62 81 THR A N 1
ATOM 615 C CA . THR A 1 81 ? 16.663 7.566 -16.550 1.00 79.62 81 THR A CA 1
ATOM 616 C C . THR A 1 81 ? 16.663 6.317 -17.436 1.00 79.62 81 THR A C 1
ATOM 618 O O . THR A 1 81 ? 16.946 6.414 -18.628 1.00 79.62 81 THR A O 1
ATOM 621 N N . THR A 1 82 ? 16.392 5.127 -16.891 1.00 79.69 82 THR A N 1
ATOM 622 C CA . THR A 1 82 ? 16.356 3.894 -17.682 1.00 79.69 82 THR A CA 1
ATOM 623 C C . THR A 1 82 ? 15.125 3.882 -18.586 1.00 79.69 82 THR A C 1
ATOM 625 O O . THR A 1 82 ? 14.003 3.755 -18.111 1.00 79.69 82 THR A O 1
ATOM 628 N N . THR A 1 83 ? 15.348 3.960 -19.898 1.00 75.88 83 THR A N 1
ATOM 629 C CA . THR A 1 83 ? 14.293 3.934 -20.928 1.00 75.88 83 THR A CA 1
ATOM 630 C C . THR A 1 83 ? 14.091 2.557 -21.563 1.00 75.88 83 THR A C 1
ATOM 632 O O . THR A 1 83 ? 13.086 2.322 -22.226 1.00 75.88 83 THR A O 1
ATOM 635 N N . LYS A 1 84 ? 15.032 1.627 -21.356 1.00 80.12 84 LYS A N 1
ATOM 636 C CA . LYS A 1 84 ? 14.982 0.252 -21.870 1.00 80.12 84 LYS A CA 1
ATOM 637 C C . LYS A 1 84 ? 14.954 -0.729 -20.703 1.00 80.12 84 LYS A C 1
ATOM 639 O O . LYS A 1 84 ? 15.959 -0.902 -20.016 1.00 80.12 84 LYS A O 1
ATOM 644 N N . LEU A 1 85 ? 13.810 -1.371 -20.485 1.00 82.06 85 LEU A N 1
ATOM 645 C CA . LEU A 1 85 ? 13.614 -2.374 -19.439 1.00 82.06 85 LEU A CA 1
ATOM 646 C C . LEU A 1 85 ? 13.271 -3.718 -20.084 1.00 82.06 85 LEU A C 1
ATOM 648 O O . LEU A 1 85 ? 12.402 -3.787 -20.952 1.00 82.06 85 LEU A O 1
ATOM 652 N N . LYS A 1 86 ? 13.945 -4.792 -19.653 1.00 85.25 86 LYS A N 1
ATOM 653 C CA . LYS A 1 86 ? 13.588 -6.164 -20.054 1.00 85.25 86 LYS A CA 1
ATOM 654 C C . LYS A 1 86 ? 12.179 -6.499 -19.566 1.00 85.25 86 LYS A C 1
ATOM 656 O O . LYS A 1 86 ? 11.754 -5.966 -18.544 1.00 85.25 86 LYS A O 1
ATOM 661 N N . GLN A 1 87 ? 11.452 -7.361 -20.267 1.00 85.94 87 GLN A N 1
ATOM 662 C CA . GLN A 1 87 ? 10.114 -7.770 -19.833 1.00 85.94 87 GLN A CA 1
ATOM 663 C C . GLN A 1 87 ? 10.180 -8.638 -18.575 1.00 85.94 87 GLN A C 1
ATOM 665 O O . GLN A 1 87 ? 10.900 -9.632 -18.550 1.00 85.94 87 GLN A O 1
ATOM 670 N N . HIS A 1 88 ? 9.421 -8.263 -17.545 1.00 86.81 88 HIS A N 1
ATOM 671 C CA . HIS A 1 88 ? 9.268 -9.047 -16.32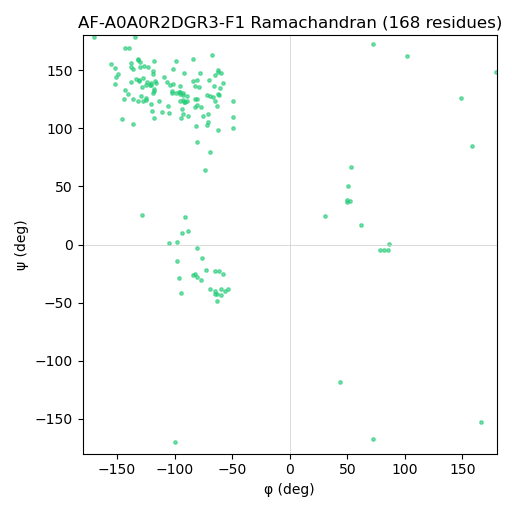1 1.00 86.81 88 HIS A CA 1
ATOM 672 C C . HIS A 1 88 ? 7.840 -8.893 -15.773 1.00 86.81 88 HIS A C 1
ATOM 674 O O . HIS A 1 88 ? 7.514 -7.841 -15.220 1.00 86.81 88 HIS A O 1
ATOM 680 N N . PRO A 1 89 ? 6.987 -9.930 -15.874 1.00 84.31 89 PRO A N 1
ATOM 681 C CA . PRO A 1 89 ? 5.564 -9.820 -15.540 1.00 84.31 89 PRO A CA 1
ATOM 682 C C . PRO A 1 89 ? 5.285 -9.716 -14.034 1.00 84.31 89 PRO A C 1
ATOM 684 O O . PRO A 1 89 ? 4.239 -9.218 -13.638 1.00 84.31 89 PRO A O 1
ATOM 687 N N . SER A 1 90 ? 6.209 -10.173 -13.184 1.00 88.06 90 SER A N 1
ATOM 688 C CA . SER A 1 90 ? 6.062 -10.158 -11.721 1.00 88.06 90 SER A CA 1
ATOM 689 C C . SER A 1 90 ? 6.890 -9.071 -11.037 1.00 88.06 90 SER A C 1
ATOM 691 O O . SER A 1 90 ? 6.910 -8.991 -9.809 1.00 88.06 90 SER A O 1
ATOM 693 N N . TRP A 1 91 ? 7.620 -8.253 -11.797 1.00 93.94 91 TRP A N 1
ATOM 694 C CA . TRP A 1 91 ? 8.436 -7.188 -11.226 1.00 93.94 91 TRP A CA 1
ATOM 695 C C . TRP A 1 91 ? 7.639 -5.889 -11.153 1.00 93.94 91 TRP A C 1
ATOM 697 O O . TRP A 1 91 ? 6.798 -5.577 -11.994 1.00 93.94 91 TRP A O 1
ATOM 707 N N . SER A 1 92 ? 7.956 -5.106 -10.135 1.00 93.06 92 SER A N 1
ATOM 708 C CA . SER A 1 92 ? 7.435 -3.769 -9.894 1.00 93.06 92 SER A CA 1
ATOM 709 C C . SER A 1 92 ? 8.575 -2.818 -9.583 1.00 93.06 92 SER A C 1
ATOM 711 O O . SER A 1 92 ? 9.658 -3.220 -9.151 1.00 93.06 92 SER A O 1
ATOM 713 N N . THR A 1 93 ? 8.297 -1.539 -9.762 1.00 92.12 93 THR A N 1
ATOM 714 C CA . THR A 1 93 ? 9.148 -0.443 -9.325 1.00 92.12 93 THR A CA 1
ATOM 715 C C . THR A 1 93 ? 8.339 0.471 -8.412 1.00 92.12 93 THR A C 1
ATOM 717 O O . THR A 1 93 ? 7.112 0.524 -8.512 1.00 92.12 93 THR A O 1
ATOM 720 N N . ALA A 1 94 ? 9.002 1.174 -7.498 1.00 92.12 94 ALA A N 1
ATOM 721 C CA . ALA A 1 94 ? 8.327 2.107 -6.604 1.00 92.12 94 ALA A CA 1
ATOM 722 C C . ALA A 1 94 ? 9.112 3.404 -6.441 1.00 92.12 94 ALA A C 1
ATOM 724 O O . ALA A 1 94 ? 10.339 3.394 -6.322 1.00 92.12 94 ALA A O 1
ATOM 725 N N . VAL A 1 95 ? 8.400 4.525 -6.413 1.00 90.19 95 VAL A N 1
ATOM 726 C CA . VAL A 1 95 ? 8.979 5.865 -6.266 1.00 90.19 95 VAL A CA 1
ATOM 727 C C . VAL A 1 95 ? 8.166 6.688 -5.278 1.00 90.19 95 VAL A C 1
ATOM 729 O O . VAL A 1 95 ? 6.966 6.477 -5.128 1.00 90.19 95 VAL A O 1
ATOM 732 N N . ASN A 1 96 ? 8.818 7.632 -4.601 1.00 89.88 96 ASN A N 1
ATOM 733 C CA . ASN A 1 96 ? 8.089 8.641 -3.843 1.00 89.88 96 ASN A CA 1
ATOM 734 C C . ASN A 1 96 ? 7.558 9.707 -4.793 1.00 89.88 96 ASN A C 1
ATOM 736 O O . ASN A 1 96 ? 8.285 10.205 -5.653 1.00 89.88 96 ASN A O 1
ATOM 740 N N . VAL A 1 97 ? 6.307 10.076 -4.576 1.00 86.25 97 VAL A N 1
ATOM 741 C CA . VAL A 1 97 ? 5.595 11.116 -5.297 1.00 86.25 97 VAL A CA 1
ATOM 742 C C . VAL A 1 97 ? 4.977 12.055 -4.276 1.00 86.25 97 VAL A C 1
ATOM 744 O O . VAL A 1 97 ? 4.263 11.607 -3.383 1.00 86.25 97 VAL A O 1
ATOM 747 N N . THR A 1 98 ? 5.216 13.354 -4.414 1.00 86.62 98 THR A N 1
ATOM 748 C CA . THR A 1 98 ? 4.524 14.353 -3.598 1.00 86.62 98 THR A CA 1
ATOM 749 C C . THR A 1 98 ? 3.321 14.869 -4.370 1.00 86.62 98 THR A C 1
ATOM 751 O O . THR A 1 98 ? 3.462 15.363 -5.484 1.00 86.62 98 THR A O 1
ATOM 754 N N . ALA A 1 99 ? 2.140 14.754 -3.773 1.00 81.50 99 ALA A N 1
ATOM 755 C CA . ALA A 1 99 ? 0.900 15.298 -4.310 1.00 81.50 99 ALA A CA 1
ATOM 756 C C . ALA A 1 99 ? 0.040 15.805 -3.150 1.00 81.50 99 ALA A C 1
ATOM 758 O O . ALA A 1 99 ? -0.120 15.101 -2.147 1.00 81.50 99 ALA A O 1
ATOM 759 N N . ARG A 1 100 ? -0.508 17.022 -3.279 1.00 74.75 100 ARG A N 1
ATOM 760 C CA . ARG A 1 100 ? -1.397 17.643 -2.277 1.00 74.75 100 ARG A CA 1
ATOM 761 C C . ARG A 1 100 ? -0.816 17.620 -0.858 1.00 74.75 100 ARG A C 1
ATOM 763 O O . ARG A 1 100 ? -1.462 17.157 0.077 1.00 74.75 100 ARG A O 1
ATOM 770 N N . GLN A 1 101 ? 0.429 18.080 -0.719 1.00 81.19 101 GLN A N 1
ATOM 771 C CA . GLN A 1 101 ? 1.146 18.173 0.565 1.00 81.19 101 GLN A CA 1
ATOM 772 C C . GLN A 1 101 ? 1.364 16.823 1.276 1.00 81.19 101 GLN A C 1
ATOM 774 O O . GLN A 1 101 ? 1.691 16.785 2.460 1.00 81.19 101 GLN A O 1
ATOM 779 N N . ALA A 1 102 ? 1.216 15.702 0.564 1.00 85.25 102 ALA A N 1
ATOM 780 C CA . ALA A 1 102 ? 1.471 14.376 1.099 1.00 85.25 102 ALA A CA 1
ATOM 781 C C . ALA A 1 102 ? 2.430 13.584 0.205 1.00 85.25 102 ALA A C 1
ATOM 783 O O . ALA A 1 102 ? 2.371 13.664 -1.024 1.00 85.25 102 ALA A O 1
ATOM 784 N N . THR A 1 103 ? 3.291 12.788 0.837 1.00 90.06 103 THR A N 1
ATOM 785 C CA . THR A 1 103 ? 4.196 11.866 0.145 1.00 90.06 103 THR A CA 1
ATOM 786 C C . THR A 1 103 ? 3.524 10.508 -0.011 1.00 90.06 103 THR A C 1
ATOM 788 O O . THR A 1 103 ? 3.152 9.869 0.975 1.00 90.06 103 THR A O 1
ATOM 791 N N . TRP A 1 104 ? 3.406 10.063 -1.254 1.00 92.25 104 TRP A N 1
ATOM 792 C CA . TRP A 1 104 ? 2.856 8.780 -1.664 1.00 92.25 104 TRP A CA 1
ATOM 793 C C . TRP A 1 104 ? 3.969 7.876 -2.184 1.00 92.25 104 TRP A C 1
ATOM 795 O O . TRP A 1 104 ? 4.888 8.329 -2.865 1.00 92.25 104 TRP A O 1
ATOM 805 N N . VAL A 1 105 ? 3.860 6.583 -1.908 1.00 93.56 105 VAL A N 1
ATOM 806 C CA . VAL A 1 105 ? 4.621 5.545 -2.598 1.00 93.56 105 VAL A CA 1
ATOM 807 C C . VAL A 1 105 ? 3.822 5.137 -3.822 1.00 93.56 105 VAL A C 1
ATOM 809 O O . VAL A 1 105 ? 2.768 4.521 -3.701 1.00 93.56 105 VAL A O 1
ATOM 812 N N . ASN A 1 106 ? 4.326 5.476 -5.000 1.00 92.44 106 ASN A N 1
ATOM 813 C CA . ASN A 1 106 ? 3.732 5.059 -6.254 1.00 92.44 106 ASN A CA 1
ATOM 814 C C . ASN A 1 106 ? 4.377 3.759 -6.728 1.00 92.44 106 ASN A C 1
ATOM 816 O O . ASN A 1 106 ? 5.564 3.747 -7.059 1.00 92.44 106 ASN A O 1
ATOM 820 N N . VAL A 1 107 ? 3.602 2.679 -6.730 1.00 92.19 107 VAL A N 1
ATOM 821 C CA . VAL A 1 107 ? 3.993 1.359 -7.222 1.00 92.19 107 VAL A CA 1
ATOM 822 C C . VAL A 1 107 ? 3.525 1.211 -8.662 1.00 92.19 107 VAL A C 1
ATOM 824 O O . VAL A 1 107 ? 2.371 1.482 -8.985 1.00 92.19 107 VAL A O 1
ATOM 827 N N . ARG A 1 108 ? 4.428 0.771 -9.535 1.00 89.81 108 ARG A N 1
ATOM 828 C CA . ARG A 1 108 ? 4.163 0.551 -10.958 1.00 89.81 108 ARG A CA 1
ATOM 829 C C . ARG A 1 108 ? 4.644 -0.824 -11.379 1.00 89.81 108 ARG A C 1
ATOM 831 O O . ARG A 1 108 ? 5.608 -1.346 -10.812 1.00 89.81 108 ARG A O 1
ATOM 838 N N . GLY A 1 109 ? 4.013 -1.380 -12.409 1.00 89.25 109 GLY A N 1
ATOM 839 C CA . GLY A 1 109 ? 4.550 -2.551 -13.097 1.00 89.25 109 GLY A CA 1
ATOM 840 C C . GLY A 1 109 ? 5.936 -2.248 -13.672 1.00 89.25 109 GLY A C 1
ATOM 841 O O . GLY A 1 109 ? 6.216 -1.121 -14.076 1.00 89.25 109 GLY A O 1
ATOM 842 N N . TRP A 1 110 ? 6.819 -3.243 -13.719 1.00 89.44 110 TRP A N 1
ATOM 843 C CA . TRP A 1 110 ? 8.192 -3.056 -14.197 1.00 89.44 110 TRP A CA 1
ATOM 844 C C . TRP A 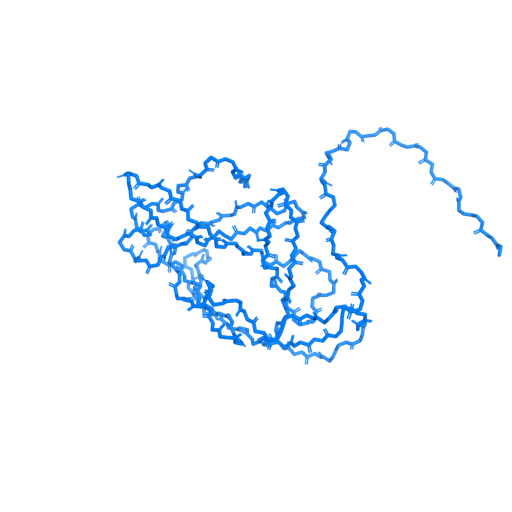1 110 ? 8.267 -2.481 -15.613 1.00 89.44 110 TRP A C 1
ATOM 846 O O . TRP A 1 110 ? 9.078 -1.605 -15.888 1.00 89.44 110 TRP A O 1
ATOM 856 N N . ASN A 1 111 ? 7.386 -2.929 -16.505 1.00 85.31 111 ASN A N 1
ATOM 857 C CA . ASN A 1 111 ? 7.330 -2.455 -17.887 1.00 85.31 111 ASN A CA 1
ATOM 858 C C . ASN A 1 111 ? 6.334 -1.303 -18.097 1.00 85.31 111 ASN A C 1
ATOM 860 O O . ASN A 1 111 ? 6.044 -0.943 -19.235 1.00 85.31 111 ASN A O 1
ATOM 864 N N . GLN A 1 112 ? 5.798 -0.722 -17.021 1.00 75.31 112 GLN A N 1
ATOM 865 C CA . GLN A 1 112 ? 4.801 0.339 -17.099 1.00 75.31 112 GLN A CA 1
ATOM 866 C C . GLN A 1 112 ? 5.473 1.693 -17.371 1.00 75.31 112 GLN A C 1
ATOM 868 O O . GLN A 1 112 ? 5.822 2.438 -16.454 1.00 75.31 112 GLN A O 1
ATOM 873 N N . ILE A 1 113 ? 5.656 1.998 -18.659 1.00 59.56 113 ILE A N 1
ATOM 874 C CA . ILE A 1 113 ? 6.227 3.269 -19.139 1.00 59.56 113 ILE A CA 1
ATOM 875 C C . ILE A 1 113 ? 5.186 4.405 -19.062 1.00 59.56 113 ILE A C 1
ATOM 877 O O . ILE A 1 113 ? 5.545 5.553 -18.814 1.00 59.56 113 ILE A O 1
ATOM 881 N N . MET A 1 114 ? 3.895 4.082 -19.223 1.00 54.38 114 MET A N 1
ATOM 882 C CA . MET A 1 114 ? 2.766 5.022 -19.173 1.00 54.38 114 MET A CA 1
ATOM 883 C C . MET A 1 114 ? 1.691 4.566 -18.174 1.00 54.38 114 MET A C 1
ATOM 885 O O . MET A 1 114 ? 1.534 3.375 -17.907 1.00 54.38 114 MET A O 1
ATOM 889 N N . GLY A 1 115 ? 0.931 5.521 -17.633 1.00 61.12 115 GLY A N 1
ATOM 890 C CA . GLY A 1 115 ? -0.082 5.294 -16.598 1.00 61.12 115 GLY A CA 1
ATOM 891 C C . GLY A 1 115 ? 0.396 5.679 -15.196 1.00 61.12 115 GLY A C 1
ATOM 892 O O . GLY A 1 115 ? 1.587 5.861 -14.946 1.00 61.12 115 GLY A O 1
ATOM 893 N N . ALA A 1 116 ? -0.558 5.851 -14.281 1.00 70.31 116 ALA A N 1
ATOM 894 C CA . ALA A 1 116 ? -0.284 6.435 -12.972 1.00 70.31 116 ALA A CA 1
ATOM 895 C C . ALA A 1 116 ? 0.280 5.414 -11.962 1.00 70.31 116 ALA A C 1
ATOM 897 O O . ALA A 1 116 ? 1.038 5.800 -11.078 1.00 70.31 116 ALA A O 1
ATOM 898 N N . GLY A 1 117 ? -0.011 4.119 -12.137 1.00 84.69 117 GLY A N 1
ATOM 899 C CA . GLY A 1 117 ? 0.262 3.079 -11.137 1.00 84.69 117 GLY A CA 1
ATOM 900 C C . GLY A 1 117 ? -0.688 3.176 -9.942 1.00 84.69 117 GLY A C 1
ATOM 901 O O . GLY A 1 117 ? -1.664 3.922 -9.989 1.00 84.69 117 GLY A O 1
ATOM 902 N N . ASP A 1 118 ? -0.361 2.461 -8.870 1.00 90.56 118 ASP A N 1
ATOM 903 C CA . ASP A 1 118 ? -1.079 2.535 -7.599 1.00 90.56 118 ASP A CA 1
ATOM 904 C C . ASP A 1 118 ? -0.325 3.452 -6.635 1.00 90.56 118 ASP A C 1
ATOM 906 O O . ASP A 1 118 ? 0.890 3.320 -6.445 1.00 90.56 118 ASP A O 1
ATOM 910 N N . PHE A 1 119 ? -1.019 4.404 -6.021 1.00 93.31 119 PHE A N 1
ATOM 911 C CA . PHE A 1 119 ? -0.444 5.293 -5.017 1.00 93.31 119 PHE A CA 1
ATOM 912 C C . PHE A 1 119 ? -0.856 4.833 -3.631 1.00 93.31 119 PHE A C 1
ATOM 914 O O . PHE A 1 119 ? -2.033 4.647 -3.347 1.00 93.31 119 PHE A O 1
ATOM 921 N N . TYR A 1 120 ? 0.118 4.716 -2.740 1.00 95.56 120 TYR A N 1
ATOM 922 C CA . TYR A 1 120 ? -0.111 4.316 -1.364 1.00 95.56 120 TYR A CA 1
ATOM 923 C C . TYR A 1 120 ? 0.432 5.350 -0.400 1.00 95.56 120 TYR A C 1
ATOM 925 O O . TYR A 1 120 ? 1.535 5.865 -0.576 1.00 95.56 120 TYR A O 1
ATOM 933 N N . LYS A 1 121 ? -0.316 5.609 0.665 1.00 95.44 121 LYS A N 1
ATOM 934 C CA . LYS A 1 121 ? 0.124 6.477 1.753 1.00 95.44 121 LYS A CA 1
ATOM 935 C C . LYS A 1 121 ? -0.313 5.914 3.092 1.00 95.44 121 LYS A C 1
ATOM 937 O O . LYS A 1 121 ? -1.492 5.643 3.289 1.00 95.44 121 LYS A O 1
ATOM 942 N N . VAL A 1 122 ? 0.624 5.800 4.030 1.00 95.50 122 VAL A N 1
ATOM 943 C CA . VAL A 1 122 ? 0.317 5.471 5.428 1.00 95.50 122 VAL A CA 1
ATOM 944 C C . VAL A 1 122 ? 0.152 6.758 6.232 1.00 95.50 122 VAL A C 1
ATOM 946 O O . VAL A 1 122 ? 1.025 7.622 6.210 1.00 95.50 122 VAL A O 1
ATOM 949 N N . MET A 1 123 ? -0.958 6.876 6.955 1.00 92.44 123 MET A N 1
ATOM 950 C CA . MET A 1 123 ? -1.272 7.988 7.857 1.00 92.44 123 MET A CA 1
ATOM 951 C C . MET A 1 123 ? -1.758 7.463 9.204 1.00 92.44 123 MET A C 1
ATOM 953 O O . MET A 1 123 ? -2.255 6.344 9.294 1.00 92.44 123 MET A O 1
ATOM 957 N N . SER A 1 124 ? -1.666 8.294 10.240 1.00 92.06 124 SER A N 1
ATOM 958 C CA . SER A 1 124 ? -2.445 8.103 11.466 1.00 92.06 124 SER A CA 1
ATOM 959 C C . SER A 1 124 ? -3.737 8.908 11.358 1.00 92.06 124 SER A C 1
ATOM 961 O O . SER A 1 124 ? -3.696 10.087 10.999 1.00 92.06 124 SER A O 1
ATOM 963 N N . LYS A 1 125 ? -4.881 8.287 11.640 1.00 89.81 125 LYS A N 1
ATOM 964 C CA . LYS A 1 125 ? -6.193 8.944 11.668 1.00 89.81 125 LYS A CA 1
ATOM 965 C C . LYS A 1 125 ? -6.881 8.627 12.991 1.00 89.81 125 LYS A C 1
ATOM 967 O O . LYS A 1 125 ? -6.901 7.472 13.413 1.00 89.81 125 LYS A O 1
ATOM 972 N N . SER A 1 126 ? -7.472 9.646 13.612 1.00 88.12 126 SER A N 1
ATOM 973 C CA . SER A 1 126 ? -8.321 9.461 14.790 1.00 88.12 126 SER A CA 1
ATOM 974 C C . SER A 1 126 ? -9.717 9.022 14.357 1.00 88.12 126 SER A C 1
ATOM 976 O O . SER A 1 126 ? -10.351 9.697 13.543 1.00 88.12 126 SER A O 1
ATOM 978 N N . VAL A 1 127 ? -10.200 7.905 14.895 1.00 82.75 127 VAL A N 1
ATOM 979 C CA . VAL A 1 127 ? -11.567 7.423 14.702 1.00 82.75 127 VAL A CA 1
ATOM 980 C C . VAL A 1 127 ? -12.144 7.058 16.058 1.00 82.75 127 VAL A C 1
ATOM 982 O O . VAL A 1 127 ? -11.550 6.283 16.798 1.00 82.75 127 VAL A O 1
ATOM 985 N N . SER A 1 128 ? -13.280 7.662 16.409 1.00 81.31 128 SER A N 1
ATOM 986 C CA . SER A 1 128 ? -13.927 7.465 17.716 1.00 81.31 128 SER A CA 1
ATOM 987 C C . SER A 1 128 ? -12.979 7.695 18.908 1.00 81.31 128 SER A C 1
ATOM 989 O O . SER A 1 128 ? -13.029 6.976 19.899 1.00 81.31 128 SER A O 1
ATOM 991 N N . GLY A 1 129 ? -12.080 8.681 18.792 1.00 83.81 129 GLY A N 1
ATOM 992 C CA . GLY A 1 129 ? -11.109 9.031 19.836 1.00 83.81 129 GLY A CA 1
ATOM 993 C C . GLY A 1 129 ? -9.845 8.164 19.871 1.00 83.81 129 GLY A C 1
ATOM 994 O O . GLY A 1 129 ? -8.931 8.477 20.629 1.00 83.81 129 GLY A O 1
ATOM 995 N N . GLN A 1 130 ? -9.744 7.121 19.040 1.00 88.62 130 GLN A N 1
ATOM 996 C CA . GLN A 1 130 ? -8.570 6.248 18.963 1.00 88.62 130 GLN A CA 1
ATOM 997 C C . GLN A 1 130 ? -7.760 6.494 17.690 1.00 88.62 130 GLN A C 1
ATOM 999 O O . GLN A 1 130 ? -8.305 6.690 16.605 1.00 88.62 130 GLN A O 1
ATOM 1004 N N . GLN A 1 131 ? -6.433 6.469 17.811 1.00 90.56 131 GLN A N 1
ATOM 1005 C CA . GLN A 1 131 ? -5.529 6.600 16.669 1.00 90.56 131 GLN A CA 1
ATOM 1006 C C . GLN A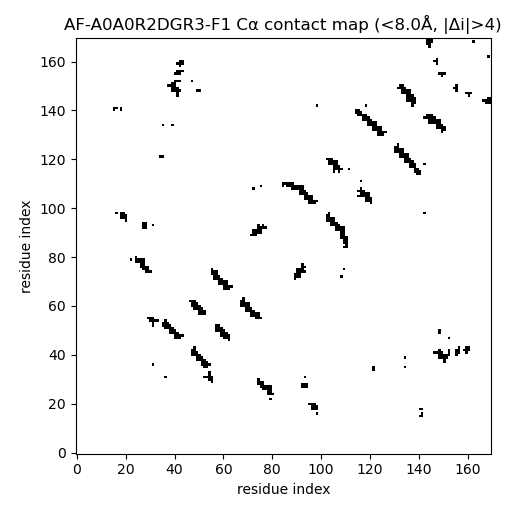 1 131 ? -5.355 5.255 15.966 1.00 90.56 131 GLN A C 1
ATOM 1008 O O . GLN A 1 131 ? -4.918 4.273 16.567 1.00 90.56 131 GLN A O 1
ATOM 1013 N N . HIS A 1 132 ? -5.629 5.231 14.667 1.00 91.50 132 HIS A N 1
ATOM 1014 C CA . HIS A 1 132 ? -5.416 4.069 13.818 1.00 91.50 132 HIS A CA 1
ATOM 1015 C C . HIS A 1 132 ? -4.457 4.407 12.684 1.00 91.50 132 HIS A C 1
ATOM 1017 O O . HIS A 1 132 ? -4.573 5.446 12.032 1.00 91.50 132 HIS A O 1
ATOM 1023 N N . GLN A 1 133 ? -3.532 3.489 12.403 1.00 94.38 133 GLN A N 1
ATOM 1024 C CA . GLN A 1 133 ? -2.782 3.533 11.155 1.00 94.38 133 GLN A CA 1
ATOM 1025 C C . GLN A 1 133 ? -3.702 3.136 10.000 1.00 94.38 133 GLN A C 1
ATOM 1027 O O . GLN A 1 133 ? -4.344 2.083 10.041 1.00 94.38 133 GLN A O 1
ATOM 1032 N N . VAL A 1 134 ? -3.723 3.973 8.970 1.00 95.69 134 VAL A N 1
ATOM 1033 C CA . VAL A 1 134 ? -4.530 3.815 7.765 1.00 95.69 134 VAL A CA 1
ATOM 1034 C C . VAL A 1 134 ? -3.606 3.850 6.560 1.00 95.69 134 VAL A C 1
ATOM 1036 O O . VAL A 1 134 ? -2.849 4.805 6.381 1.00 95.69 134 VAL A O 1
ATOM 1039 N N . LEU A 1 135 ? -3.688 2.825 5.722 1.00 97.12 135 LEU A N 1
ATOM 1040 C CA . LEU A 1 135 ? -3.102 2.826 4.391 1.00 97.12 135 LEU A CA 1
ATOM 1041 C C . LEU A 1 135 ? -4.178 3.291 3.411 1.00 97.12 135 LEU A C 1
ATOM 1043 O O . LEU A 1 135 ? -5.198 2.632 3.254 1.00 97.12 135 LEU A O 1
ATOM 1047 N N . SER A 1 136 ? -3.962 4.424 2.760 1.00 95.69 136 SER A N 1
ATOM 1048 C CA . SER A 1 136 ? -4.843 4.912 1.696 1.00 95.69 136 SER A CA 1
ATOM 1049 C C . SER A 1 136 ? -4.271 4.496 0.354 1.00 95.69 136 SER A C 1
ATOM 1051 O O . SER A 1 136 ? -3.074 4.688 0.124 1.00 95.69 136 SER A O 1
ATOM 1053 N N . GLN A 1 137 ? -5.117 3.920 -0.491 1.00 94.75 137 GLN A N 1
ATOM 1054 C CA . GLN A 1 137 ? -4.825 3.640 -1.889 1.00 94.75 137 GLN A CA 1
ATOM 1055 C C . GLN A 1 137 ? -5.492 4.710 -2.745 1.00 94.75 137 GLN A C 1
ATOM 1057 O O . GLN A 1 137 ? -6.632 5.093 -2.482 1.00 94.75 137 GLN A O 1
ATOM 1062 N N . ALA A 1 138 ? -4.773 5.182 -3.751 1.00 92.25 138 ALA A N 1
ATOM 1063 C CA . ALA A 1 138 ? -5.263 6.139 -4.718 1.00 92.25 138 ALA A CA 1
ATOM 1064 C C . ALA A 1 138 ? -4.820 5.767 -6.135 1.00 92.25 138 ALA A C 1
ATOM 1066 O O . ALA A 1 138 ? -3.781 5.125 -6.324 1.00 92.25 138 ALA A O 1
ATOM 1067 N N . GLY A 1 139 ? -5.580 6.242 -7.113 1.00 87.56 139 GLY A N 1
ATOM 1068 C CA . GLY A 1 139 ? -5.383 5.996 -8.532 1.00 87.56 139 GLY A CA 1
ATOM 1069 C C . GLY A 1 139 ? -5.510 7.259 -9.385 1.00 87.56 139 GLY A C 1
ATOM 1070 O O . GLY A 1 139 ? -5.759 8.372 -8.911 1.00 87.56 139 GLY A O 1
ATOM 1071 N N . GLY A 1 140 ? -5.307 7.078 -10.690 1.00 81.88 140 GLY A N 1
ATOM 1072 C CA . GLY A 1 140 ? -5.505 8.120 -11.697 1.00 81.88 140 GLY A CA 1
ATOM 1073 C C . GLY A 1 140 ? -4.455 9.237 -11.697 1.00 81.88 140 GLY A C 1
ATOM 1074 O O . GLY A 1 140 ? -3.596 9.345 -10.824 1.00 81.88 140 GLY A O 1
ATOM 1075 N N . ALA A 1 141 ? -4.527 10.105 -12.710 1.00 73.75 141 ALA A N 1
ATOM 1076 C CA . ALA A 1 141 ? -3.559 11.191 -12.905 1.00 73.75 141 ALA A CA 1
ATOM 1077 C C . ALA A 1 141 ? -3.577 12.248 -11.780 1.00 73.75 141 ALA A C 1
ATOM 1079 O O . ALA A 1 141 ? -2.589 12.947 -11.579 1.00 73.75 141 ALA A O 1
ATOM 1080 N N . GLY A 1 142 ? -4.689 12.357 -11.044 1.00 74.81 142 GLY A N 1
ATOM 1081 C CA . GLY A 1 142 ? -4.872 13.324 -9.956 1.00 74.81 142 GLY A CA 1
ATOM 1082 C C . GLY A 1 142 ? -4.623 12.789 -8.541 1.00 74.81 142 GLY A C 1
ATOM 1083 O O . GLY A 1 142 ? -4.822 13.560 -7.600 1.00 74.81 142 GLY A O 1
ATOM 1084 N N . VAL A 1 143 ? -4.216 11.517 -8.392 1.00 85.12 143 VAL A N 1
ATOM 1085 C CA . VAL A 1 143 ? -4.074 10.804 -7.104 1.00 85.12 143 VAL A CA 1
ATOM 1086 C C . VAL A 1 143 ? -5.367 10.884 -6.285 1.00 85.12 143 VAL A C 1
ATOM 1088 O O . VAL A 1 143 ? -5.453 11.555 -5.255 1.00 85.12 143 VAL A O 1
ATOM 1091 N N . TRP A 1 144 ? -6.402 10.236 -6.803 1.00 87.81 144 TRP A N 1
ATOM 1092 C CA . TRP A 1 144 ? -7.734 10.176 -6.213 1.00 87.81 144 TRP A CA 1
ATOM 1093 C C . TRP A 1 144 ? -7.834 8.948 -5.315 1.00 87.81 144 TRP A C 1
ATOM 1095 O O . TRP A 1 144 ? -7.573 7.842 -5.772 1.00 87.81 144 TRP A O 1
ATOM 1105 N N . THR A 1 145 ? -8.157 9.140 -4.040 1.00 91.44 145 THR A N 1
ATOM 1106 C CA . THR A 1 145 ? -8.292 8.055 -3.069 1.00 91.44 145 THR A CA 1
ATOM 1107 C C . THR A 1 145 ? -9.456 7.144 -3.456 1.00 91.44 145 THR A C 1
ATOM 1109 O O . THR A 1 145 ? -10.597 7.590 -3.552 1.00 91.44 145 THR A O 1
ATOM 1112 N N . ASP A 1 146 ? -9.157 5.861 -3.623 1.00 90.44 146 ASP A N 1
ATOM 1113 C CA . ASP A 1 146 ? -10.123 4.803 -3.924 1.00 90.44 146 ASP A CA 1
ATOM 1114 C C . ASP A 1 146 ? -10.596 4.096 -2.656 1.00 90.44 146 ASP A C 1
ATOM 1116 O O . ASP A 1 146 ? -11.768 3.761 -2.501 1.00 90.44 146 ASP A O 1
ATOM 1120 N N . ALA A 1 147 ? -9.655 3.822 -1.748 1.00 93.25 147 ALA A N 1
ATOM 1121 C CA . ALA A 1 147 ? -9.894 2.924 -0.632 1.00 93.25 147 ALA A CA 1
ATOM 1122 C C . ALA A 1 147 ? -8.980 3.201 0.562 1.00 93.25 147 ALA A C 1
ATOM 1124 O O . ALA A 1 147 ? -7.848 3.684 0.441 1.00 93.25 147 ALA A O 1
ATOM 1125 N N . HIS A 1 148 ? -9.471 2.795 1.731 1.00 96.06 148 HIS A N 1
ATOM 1126 C CA . HIS A 1 148 ? -8.722 2.774 2.979 1.00 96.06 148 HIS A CA 1
ATOM 1127 C C . HIS A 1 148 ? -8.588 1.364 3.511 1.00 96.06 148 HIS A C 1
ATOM 1129 O O . HIS A 1 148 ? -9.563 0.621 3.619 1.00 96.06 148 HIS A O 1
ATOM 1135 N N . TYR A 1 149 ? -7.370 1.040 3.915 1.00 97.19 149 TYR A N 1
ATOM 1136 C CA . TYR A 1 149 ? -7.024 -0.223 4.517 1.00 97.19 149 TYR A CA 1
ATOM 1137 C C . TYR A 1 149 ? -6.501 -0.014 5.936 1.00 97.19 149 TYR A C 1
ATOM 1139 O O . TYR A 1 149 ? -5.839 0.977 6.258 1.00 97.19 149 TYR A O 1
ATOM 1147 N N . TYR A 1 150 ? -6.753 -1.004 6.782 1.00 96.75 150 TYR A N 1
ATOM 1148 C CA . TYR A 1 150 ? -6.489 -0.967 8.214 1.00 96.75 150 TYR A CA 1
ATOM 1149 C C . TYR A 1 150 ? -5.715 -2.206 8.646 1.00 96.75 150 TYR A C 1
ATOM 1151 O O . TYR A 1 150 ? -5.778 -3.252 8.010 1.00 96.75 150 TYR A O 1
ATOM 1159 N N . ARG A 1 151 ? -4.997 -2.126 9.767 1.00 95.31 151 ARG A N 1
ATOM 1160 C CA . ARG A 1 151 ? -4.184 -3.253 10.263 1.00 95.31 151 ARG A CA 1
ATOM 1161 C C . ARG A 1 151 ? -4.981 -4.382 10.925 1.00 95.31 151 ARG A C 1
ATOM 1163 O O . ARG A 1 151 ? -4.422 -5.440 11.191 1.00 95.31 151 ARG A O 1
ATOM 1170 N N . SER A 1 152 ? -6.265 -4.168 11.204 1.00 94.56 152 SER A N 1
ATOM 1171 C CA . SER A 1 152 ? -7.152 -5.150 11.833 1.00 94.56 152 SER A CA 1
ATOM 1172 C C . SER A 1 152 ? -8.386 -5.367 10.970 1.00 94.56 152 SER A C 1
ATOM 1174 O O . SER A 1 152 ? -8.991 -4.400 10.511 1.00 94.56 152 SER A O 1
ATOM 1176 N N . LYS A 1 153 ? -8.796 -6.630 10.808 1.00 95.81 153 LYS A N 1
ATOM 1177 C CA . LYS A 1 153 ? -10.047 -6.988 10.125 1.00 95.81 153 LYS A CA 1
ATOM 1178 C C . LYS A 1 153 ? -11.271 -6.381 10.808 1.00 95.81 153 LYS A C 1
ATOM 1180 O O . LYS A 1 153 ? -12.171 -5.923 10.121 1.00 95.81 153 LYS A O 1
ATOM 1185 N N . VAL A 1 154 ? -11.287 -6.330 12.142 1.00 94.38 154 VAL A N 1
ATOM 1186 C CA . VAL A 1 154 ? -12.409 -5.757 12.908 1.00 94.38 154 VAL A CA 1
ATOM 1187 C C . VAL A 1 154 ? -12.558 -4.271 12.592 1.00 94.38 154 VAL A C 1
ATOM 1189 O O . VAL A 1 154 ? -13.640 -3.827 12.220 1.00 94.38 154 VAL A O 1
ATOM 1192 N N . VAL A 1 155 ? -11.447 -3.529 12.644 1.00 94.06 155 VAL A N 1
ATOM 1193 C CA . VAL A 1 155 ? -11.423 -2.101 12.292 1.00 94.06 155 VAL A CA 1
ATOM 1194 C C . VAL A 1 155 ? -11.796 -1.905 10.824 1.00 94.06 155 VAL A C 1
ATOM 1196 O O . VAL A 1 155 ? -12.606 -1.040 10.512 1.00 94.06 155 VAL A O 1
ATOM 1199 N N . ALA A 1 156 ? -11.273 -2.743 9.925 1.00 95.94 156 ALA A N 1
ATOM 1200 C CA . ALA A 1 156 ? -11.617 -2.683 8.510 1.00 95.94 156 ALA A CA 1
ATOM 1201 C C . ALA A 1 156 ? -13.112 -2.901 8.270 1.00 95.94 156 ALA A C 1
ATOM 1203 O O . ALA A 1 156 ? -13.710 -2.145 7.518 1.00 95.94 156 ALA A O 1
ATOM 1204 N N . LYS A 1 157 ? -13.738 -3.868 8.948 1.00 95.62 157 LYS A N 1
ATOM 1205 C CA . LYS A 1 157 ? -15.180 -4.119 8.848 1.00 95.62 157 LYS A CA 1
ATOM 1206 C C . LYS A 1 157 ? -16.012 -2.963 9.391 1.00 95.62 157 LYS A C 1
ATOM 1208 O O . LYS A 1 157 ? -17.035 -2.628 8.808 1.00 95.62 157 LYS A O 1
ATOM 1213 N N . GLN A 1 158 ? -15.575 -2.369 10.499 1.00 93.75 158 GLN A N 1
ATOM 1214 C CA . GLN A 1 158 ? -16.266 -1.251 11.133 1.00 93.75 158 GLN A CA 1
ATOM 1215 C C . GLN A 1 158 ? -16.183 0.031 10.297 1.00 93.75 158 GLN A C 1
ATOM 1217 O O . GLN A 1 158 ? -17.144 0.795 10.255 1.00 93.75 158 GLN A O 1
ATOM 1222 N N . LEU A 1 159 ? -15.035 0.291 9.666 1.00 92.25 159 LEU A N 1
ATOM 1223 C CA . LEU A 1 159 ? -14.791 1.541 8.946 1.00 92.25 159 LEU A CA 1
ATOM 1224 C C . LEU A 1 159 ? -15.059 1.444 7.446 1.00 92.25 159 LEU A C 1
ATOM 1226 O O . LEU A 1 159 ? -15.454 2.443 6.857 1.00 92.25 159 LEU A O 1
ATOM 1230 N N . GLY A 1 160 ? -14.899 0.270 6.840 1.00 91.06 160 GLY A N 1
ATOM 1231 C CA . GLY A 1 160 ? -15.214 -0.009 5.440 1.00 91.06 160 GLY A CA 1
ATOM 1232 C C . GLY A 1 160 ? -14.762 1.091 4.474 1.00 91.06 160 GLY A C 1
ATOM 1233 O O . GLY A 1 160 ? -13.577 1.411 4.394 1.00 91.06 160 GLY A O 1
ATOM 1234 N N . ASN A 1 161 ? -15.735 1.699 3.787 1.00 89.44 161 ASN A N 1
ATOM 1235 C CA . ASN A 1 161 ? -15.550 2.771 2.797 1.00 89.44 161 ASN A CA 1
ATOM 1236 C C . ASN A 1 161 ? -15.607 4.186 3.401 1.00 89.44 161 ASN A C 1
ATOM 1238 O O . ASN A 1 161 ? -15.964 5.145 2.722 1.00 89.44 161 ASN A O 1
ATOM 1242 N N . ARG A 1 162 ? -15.329 4.346 4.697 1.00 89.62 162 ARG A N 1
ATOM 1243 C CA . ARG A 1 162 ? -15.421 5.652 5.355 1.00 89.62 162 ARG A CA 1
ATOM 1244 C C . ARG A 1 162 ? -14.454 6.654 4.732 1.00 89.62 162 ARG A C 1
ATOM 1246 O O . ARG A 1 162 ? -13.249 6.425 4.701 1.00 89.62 162 ARG A O 1
ATOM 1253 N N . HIS A 1 163 ? -14.978 7.818 4.361 1.00 90.81 163 HIS A N 1
ATOM 1254 C CA . HIS A 1 163 ? -14.165 8.938 3.907 1.00 90.81 163 HIS A CA 1
ATOM 1255 C C . HIS A 1 163 ? -13.552 9.708 5.088 1.00 90.81 163 HIS A C 1
ATOM 1257 O O . HIS A 1 163 ? -14.184 9.936 6.125 1.00 90.81 163 HIS A O 1
ATOM 1263 N N . PHE A 1 164 ? -12.310 10.143 4.913 1.00 88.31 164 PHE A N 1
ATOM 1264 C CA . PHE A 1 164 ? -11.571 11.007 5.816 1.00 88.31 164 PHE A CA 1
ATOM 1265 C C . PHE A 1 164 ? -11.516 12.428 5.261 1.00 88.31 164 PHE A C 1
ATOM 1267 O O . PHE A 1 164 ? -11.252 12.662 4.082 1.00 88.31 164 PHE A O 1
ATOM 1274 N N . LYS A 1 165 ? -11.713 13.408 6.146 1.00 85.50 165 LYS A N 1
ATOM 1275 C CA . LYS A 1 165 ? -11.592 14.826 5.798 1.00 85.50 165 LYS A CA 1
ATOM 1276 C C . LYS A 1 165 ? -10.193 15.128 5.241 1.00 85.50 165 LYS A C 1
ATOM 1278 O O . LYS A 1 165 ? -9.190 14.656 5.783 1.00 85.50 165 LYS A O 1
ATOM 1283 N N . GLY A 1 166 ? -10.147 15.949 4.192 1.00 82.12 166 GLY A N 1
ATOM 1284 C CA . GLY A 1 166 ? -8.911 16.375 3.526 1.00 82.12 166 GLY A CA 1
ATOM 1285 C C . GLY A 1 166 ? -8.414 15.419 2.440 1.00 82.12 166 GLY A C 1
ATOM 1286 O O . GLY A 1 166 ? -7.391 15.695 1.818 1.00 82.12 166 GLY A O 1
ATOM 1287 N N . GLU A 1 167 ? -9.122 14.318 2.195 1.00 84.56 167 GLU A N 1
ATOM 1288 C CA . GLU A 1 167 ? -8.842 13.412 1.084 1.00 84.56 167 GLU A CA 1
ATOM 1289 C C . GLU A 1 167 ? -9.805 13.650 -0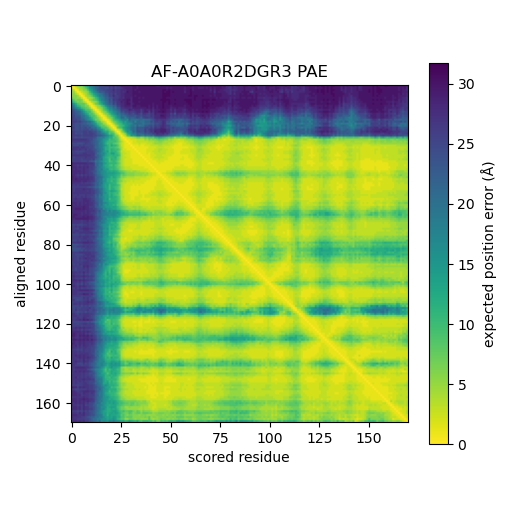.073 1.00 84.56 167 GLU A C 1
ATOM 1291 O O . GLU A 1 167 ? -10.929 14.119 0.114 1.00 84.56 167 GLU A O 1
ATOM 1296 N N . ARG A 1 168 ? -9.327 13.375 -1.285 1.00 83.19 168 ARG A N 1
ATOM 1297 C CA . ARG A 1 168 ? -10.068 13.589 -2.523 1.00 83.19 168 ARG A CA 1
ATOM 1298 C C . ARG A 1 168 ? -10.390 12.219 -3.098 1.00 83.19 168 ARG A C 1
ATOM 1300 O O . ARG A 1 168 ? -9.465 11.501 -3.458 1.00 83.19 168 ARG A O 1
ATOM 1307 N N . TYR A 1 169 ? -11.671 11.889 -3.145 1.00 85.50 169 TYR A N 1
ATOM 1308 C CA . TYR A 1 169 ? -12.182 10.589 -3.573 1.00 85.50 169 TYR A CA 1
ATOM 1309 C C . TYR A 1 169 ? -12.651 10.633 -5.023 1.00 85.50 169 TYR A C 1
ATOM 1311 O O . TYR A 1 169 ? -12.931 11.724 -5.532 1.00 85.50 169 TYR A O 1
ATOM 1319 N N . TYR A 1 170 ? -12.703 9.462 -5.657 1.00 77.81 170 TYR A N 1
ATOM 1320 C CA . TYR A 1 170 ? -13.466 9.264 -6.889 1.00 77.81 170 TYR A CA 1
ATOM 1321 C C . TYR A 1 170 ? -14.964 9.517 -6.693 1.00 77.81 170 TYR A C 1
ATOM 1323 O O . TYR A 1 170 ? -15.452 9.373 -5.546 1.00 77.81 170 TYR A O 1
#

Organism: NCBI:txid1423803

pLDDT: mean 81.96, std 19.49, range [28.64, 98.25]

Nearest PDB structures (foldseek):
  6qbt-assembly1_A  TM=5.364E-01  e=6.269E+00  Human T-lymphotropic virus 2
  4i86-assembly2_B  TM=3.531E-01  e=4.824E+00  Komagataeibacter xylinus

Sequence (170 aa):
MGLLALGLGLGGALVTEPVTASAASKSTMKTFPKAYRHTWYHYSRGHYDTVTFGAKRVGGLSYFNGVATKYVAYLHAHKLTTTKLKQHPSWSTAVNVTARQATWVNVRGWNQIMGAGDFYKVMSKSVSGQQHQVLSQAGGAGVWTDAHYYRSKVVAKQLGNRHFKGERYY

Foldseek 3Di:
DDDDDDDDDDDDDPCLPFFDDPDPFDKFDPFDDPLQQAWWWADDPRDIWIWHGHGFKIWTWDADPNDIDTAMAGEDIDTPPDPDDDDDQRYKTWDWIDALNFTWIFIDGRPPPDFRHKTWDWDWDADPNDTFIWIWIAGDRNRATATIIGRDPVVNNVCHRPDDPPGHHD

Secondary structure (DSSP, 8-state):
-------------------B---SSPBPPSS--GGG-SEEEEEETTEEEEEEE-SSEEEEEEEETTEEEEEEEEE---BTT-------TTEEEEEEEEETTEEEEEEEETT--SS--EEEEEEEEEETTEEEEEEEEEETTTTEEEEEEESSHHHHHHHTTPPPTT--B-

Radius of gyration: 18.14 Å; Cα contacts (8 Å, |Δi|>4): 333; chains: 1; bounding box: 39×42×55 Å

Solvent-accessible surface area (backbone atoms only — not comparable to full-atom values): 10073 Å² total; per-residue (Å²): 141,83,87,88,84,87,78,96,75,97,64,91,70,79,83,63,71,76,71,58,69,80,86,70,93,47,59,34,38,68,52,56,60,74,92,58,51,41,61,28,23,25,26,56,97,93,42,73,32,36,46,32,31,42,56,46,33,43,30,39,35,44,70,58,98,86,44,78,44,76,51,65,32,34,44,45,57,49,53,71,83,63,85,79,72,77,90,45,96,48,34,19,33,32,42,78,36,56,55,95,96,38,72,25,45,31,39,32,54,55,71,58,86,73,82,64,44,45,31,36,33,76,45,78,46,76,54,98,90,40,80,39,64,34,39,36,36,22,36,59,85,74,61,30,36,77,47,47,23,20,76,39,65,67,57,11,61,76,48,26,85,67,84,58,92,95,63,53,62,119

Mean predicted aligned error: 9.34 Å